Protein AF-A0A428TE50-F1 (afdb_monomer)

InterPro domains:
  IPR029062 Class I glutamine amidotransferase-like [G3DSA:3.40.50.880] (2-129)

Secondary structure (DSSP, 8-state):
----PPP---TTS-SS-EEEEEE--SSEE-HHHHTHHHHHHHTBHHHHTTS-TTTS-HHHHTT-B-EEEEEEESSGGGSPEEEGGG-EE--SEETTTPPPPSEEEE--B-TT----HHHHHHHHHHTTT----

Mean predicted aligned error: 6.07 Å

Organism: NCBI:txid131363

Sequence (133 aa):
MKIKMAAKFSLSNPNRPIRVGVVLMNGVTELLDIAPVGMLHGLSKEFVSTFPDELLAPSLKAQAVDFKFHWVSEAGEAAHSRLSGGMSILPMDSFQSCPPLDIVLVGAHNFGYTPNAAELALFANAGTSALPF

pLDDT: mean 88.66, std 16.36, range [35.78, 98.0]

Solvent-accessible surface area (backbone atoms only — not comparable to full-atom values): 7977 Å² total; per-residue (Å²): 134,84,80,80,75,76,80,86,85,37,93,93,66,55,96,58,66,48,29,37,31,40,52,44,58,96,45,40,29,39,51,74,60,50,42,62,57,57,58,53,45,65,44,13,39,77,55,47,67,72,54,53,58,90,81,47,46,66,79,58,48,71,69,38,40,55,66,42,82,41,38,30,22,82,61,6,71,78,44,69,38,42,29,50,94,83,42,69,46,71,21,79,19,18,67,63,70,49,73,70,63,79,41,82,46,70,41,58,58,46,88,93,61,74,84,50,74,72,61,50,50,53,59,70,42,65,80,66,84,63,67,84,105

Nearest PDB structures (foldseek):
  7wjm-assembly1_B  TM=3.464E-01  e=3.183E+00  Phytophthora sojae strain P6497
  7x06-assembly1_B  TM=3.519E-01  e=5.021E+00  Phytophthora sojae strain P6497
  7wjo-assembly1_A  TM=2.706E-01  e=3.870E+00  Phytophthora sojae strain P6497
  7stn-assembly1_A  TM=2.710E-01  e=6.104E+00  Candida albicans

Foldseek 3Di:
DDPPDPDDADPVDGPAAAEEEEEFEQFAFEPVLVCVVVVLVCQALVNLVPDDCVVPPPVSSVNRGRHDYFYEYQCAQNDWGHYPPGDTDRTNYYLQRDDDHPHYGYGDGDPPDDGDPSRVVVVVCNVPPDDDD

Structure (mmCIF, N/CA/C/O backbone):
data_AF-A0A428TE50-F1
#
_entry.id   AF-A0A428TE50-F1
#
loop_
_atom_site.group_PDB
_atom_site.id
_atom_site.type_symbol
_atom_site.label_atom_id
_atom_site.label_alt_id
_atom_site.label_comp_id
_atom_site.label_asym_id
_atom_site.label_entity_id
_atom_site.label_seq_id
_atom_site.pdbx_PDB_ins_code
_atom_site.Cartn_x
_atom_site.Cartn_y
_atom_site.Cartn_z
_atom_site.occupancy
_atom_site.B_iso_or_equiv
_atom_site.auth_seq_id
_atom_site.auth_comp_id
_atom_site.auth_asym_id
_atom_site.auth_atom_id
_atom_site.pdbx_PDB_model_num
ATOM 1 N N . MET A 1 1 ? 3.559 -36.846 7.765 1.00 38.00 1 MET A N 1
ATOM 2 C CA . MET A 1 1 ? 3.759 -35.384 7.859 1.00 38.00 1 MET A CA 1
ATOM 3 C C . MET A 1 1 ? 2.388 -34.723 7.742 1.00 38.00 1 MET A C 1
ATOM 5 O O . MET A 1 1 ? 1.767 -34.846 6.698 1.00 38.00 1 MET A O 1
ATOM 9 N N . LYS A 1 2 ? 1.832 -34.168 8.829 1.00 35.78 2 LYS A N 1
ATOM 10 C CA . LYS A 1 2 ? 0.506 -33.520 8.797 1.00 35.78 2 LYS A CA 1
ATOM 11 C C . LYS A 1 2 ? 0.686 -32.092 8.290 1.00 35.78 2 LYS A C 1
ATOM 13 O O . LYS A 1 2 ? 1.318 -31.287 8.967 1.00 35.78 2 LYS A O 1
ATOM 18 N N . ILE A 1 3 ? 0.154 -31.798 7.109 1.00 44.44 3 ILE A N 1
ATOM 19 C CA . ILE A 1 3 ? 0.074 -30.435 6.583 1.00 44.44 3 ILE A CA 1
ATOM 20 C C . ILE A 1 3 ? -0.870 -29.668 7.518 1.00 44.44 3 ILE A C 1
ATOM 22 O O . ILE A 1 3 ? -2.054 -29.994 7.609 1.00 44.44 3 ILE A O 1
ATOM 26 N N . LYS A 1 4 ? -0.348 -28.696 8.275 1.00 40.28 4 LYS A N 1
ATOM 27 C CA . LYS A 1 4 ? -1.191 -27.733 8.992 1.00 40.28 4 LYS A CA 1
ATOM 28 C C . LYS A 1 4 ? -1.857 -26.872 7.928 1.00 40.28 4 LYS A C 1
ATOM 30 O O . LYS A 1 4 ? -1.198 -26.053 7.298 1.00 40.28 4 LYS A O 1
ATOM 35 N N . MET A 1 5 ? -3.147 -27.087 7.712 1.00 44.88 5 MET A N 1
ATOM 36 C CA . MET A 1 5 ? -3.947 -26.196 6.887 1.00 44.88 5 MET A CA 1
ATOM 37 C C . MET A 1 5 ? -3.907 -24.803 7.535 1.00 44.88 5 MET A C 1
ATOM 39 O O . MET A 1 5 ? -4.181 -24.680 8.732 1.00 44.88 5 MET A O 1
ATOM 43 N N . ALA A 1 6 ? -3.496 -23.779 6.785 1.00 57.62 6 ALA A N 1
ATOM 44 C CA . ALA A 1 6 ? -3.483 -22.410 7.286 1.00 57.62 6 ALA A CA 1
ATOM 45 C C . ALA A 1 6 ? -4.898 -22.034 7.756 1.00 57.62 6 ALA A C 1
ATOM 47 O O . ALA A 1 6 ? -5.885 -22.343 7.084 1.00 57.62 6 ALA A O 1
ATOM 48 N N . ALA A 1 7 ? -5.010 -21.413 8.932 1.00 61.66 7 ALA A N 1
ATOM 49 C CA . ALA A 1 7 ? -6.296 -20.931 9.421 1.00 61.66 7 ALA A CA 1
ATOM 50 C C . ALA A 1 7 ? -6.889 -19.954 8.394 1.00 61.66 7 ALA A C 1
ATOM 52 O O . ALA A 1 7 ? -6.194 -19.058 7.916 1.00 61.66 7 ALA A O 1
ATOM 53 N N . LYS A 1 8 ? -8.164 -20.140 8.040 1.00 76.00 8 LYS A N 1
ATOM 54 C CA . LYS A 1 8 ? -8.860 -19.294 7.067 1.00 76.00 8 LYS A CA 1
ATOM 55 C C . LYS A 1 8 ? -8.925 -17.861 7.606 1.00 76.00 8 LYS A C 1
ATOM 57 O O . LYS A 1 8 ? -9.584 -17.618 8.614 1.00 76.00 8 LYS A O 1
ATOM 62 N N . PHE A 1 9 ? -8.232 -16.930 6.956 1.00 83.38 9 PHE A N 1
ATOM 63 C CA . PHE A 1 9 ? -8.315 -15.507 7.277 1.00 83.38 9 PHE A CA 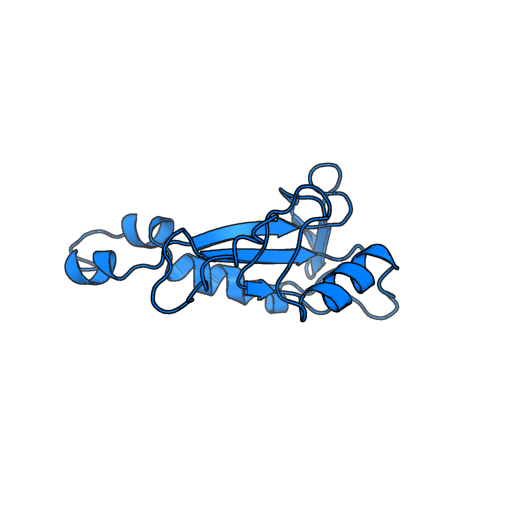1
ATOM 64 C C . PHE A 1 9 ? -9.654 -14.939 6.783 1.00 83.38 9 PHE A C 1
ATOM 66 O O . PHE A 1 9 ? -10.112 -15.294 5.696 1.00 83.38 9 PHE A O 1
ATOM 73 N N . SER A 1 10 ? -10.293 -14.086 7.587 1.00 88.94 10 SER A N 1
ATOM 74 C CA . SER A 1 10 ? -11.559 -13.430 7.246 1.00 88.94 10 SER A CA 1
ATOM 75 C C . SER A 1 10 ? -11.419 -11.922 7.385 1.00 88.94 10 SER A C 1
ATOM 77 O O . SER A 1 10 ? -11.133 -11.440 8.477 1.00 88.94 10 SER A O 1
ATOM 79 N N . LEU A 1 11 ? -11.687 -11.175 6.312 1.00 90.44 11 LEU A N 1
ATOM 80 C CA . LEU A 1 11 ? -11.672 -9.707 6.342 1.00 90.44 11 LEU A CA 1
ATOM 81 C C . LEU A 1 11 ? -12.737 -9.125 7.285 1.00 90.44 11 LEU A C 1
ATOM 83 O O . LEU A 1 11 ? -12.518 -8.076 7.876 1.00 90.44 11 LEU A O 1
ATOM 87 N N . SER A 1 12 ? -13.870 -9.811 7.458 1.00 90.88 12 SER A N 1
ATOM 88 C CA . SER A 1 12 ? -14.952 -9.370 8.349 1.00 90.88 12 SER A CA 1
ATOM 89 C C . SER A 1 12 ? -14.722 -9.702 9.826 1.00 90.88 12 SER A C 1
ATOM 91 O O . SER A 1 12 ? -15.417 -9.166 10.683 1.00 90.88 12 SER A O 1
ATOM 93 N N . ASN A 1 13 ? -13.781 -10.601 10.134 1.00 89.81 13 ASN A N 1
ATOM 94 C CA . ASN A 1 13 ? -13.411 -10.964 11.503 1.00 89.81 13 ASN A CA 1
ATOM 95 C C . ASN A 1 13 ? -11.929 -11.378 11.549 1.00 89.81 13 ASN A C 1
ATOM 97 O O . ASN A 1 13 ? -11.619 -12.575 11.625 1.00 89.81 13 ASN A O 1
ATOM 101 N N . PRO A 1 14 ? -11.006 -10.414 11.400 1.00 91.94 14 PRO A N 1
ATOM 102 C CA . PRO A 1 14 ? -9.594 -10.715 11.269 1.00 91.94 14 PRO A CA 1
ATOM 103 C C . PRO A 1 14 ? -8.986 -11.027 12.645 1.00 91.94 14 PRO A C 1
ATOM 105 O O . PRO A 1 14 ? -9.229 -10.339 13.632 1.00 91.94 14 PRO A O 1
ATOM 108 N N . ASN A 1 15 ? -8.156 -12.068 12.719 1.00 92.19 15 ASN A N 1
ATOM 109 C CA . ASN A 1 15 ? -7.451 -12.472 13.946 1.00 92.19 15 ASN A CA 1
ATOM 110 C C . ASN A 1 15 ? -6.072 -11.798 14.119 1.00 92.19 15 ASN A C 1
ATOM 112 O O . ASN A 1 15 ? -5.314 -12.146 15.022 1.00 92.19 15 ASN A O 1
ATOM 116 N N . ARG A 1 16 ? -5.738 -10.866 13.223 1.00 94.25 16 ARG A N 1
ATOM 117 C CA . ARG A 1 16 ? -4.534 -10.022 13.180 1.00 94.25 16 ARG A CA 1
ATOM 118 C C . ARG A 1 16 ? -4.863 -8.746 12.383 1.00 94.25 16 ARG A C 1
ATOM 120 O O . ARG A 1 16 ? -5.880 -8.758 11.693 1.00 94.25 16 ARG A O 1
ATOM 127 N N . PRO A 1 17 ? -4.020 -7.699 12.377 1.00 96.44 17 PRO A N 1
ATOM 128 C CA . PRO A 1 17 ? -4.232 -6.551 11.495 1.00 96.44 17 PRO A CA 1
ATOM 129 C C . PRO A 1 17 ? -4.360 -6.968 10.024 1.00 96.44 17 PRO A C 1
ATOM 131 O O . PRO A 1 17 ? -3.637 -7.867 9.578 1.00 96.44 17 PRO A O 1
ATOM 134 N N . ILE A 1 18 ? -5.262 -6.319 9.285 1.00 96.88 18 ILE A N 1
ATOM 135 C CA . ILE A 1 18 ? -5.436 -6.480 7.837 1.00 96.88 18 ILE A CA 1
ATOM 136 C C . ILE A 1 18 ? -4.258 -5.796 7.145 1.00 96.88 18 ILE A C 1
ATOM 138 O O . ILE A 1 18 ? -4.026 -4.601 7.323 1.00 96.88 18 ILE A O 1
ATOM 142 N N . ARG A 1 19 ? -3.507 -6.556 6.354 1.00 96.62 19 ARG A N 1
ATOM 143 C CA . ARG A 1 19 ? -2.339 -6.071 5.624 1.00 96.62 19 ARG A CA 1
ATOM 144 C C . ARG A 1 19 ? -2.770 -5.570 4.257 1.00 96.62 19 ARG A C 1
ATOM 146 O O . ARG A 1 19 ? -3.219 -6.351 3.418 1.00 96.62 19 ARG A O 1
ATOM 153 N N . VAL A 1 20 ? -2.624 -4.270 4.053 1.00 96.88 20 VAL A N 1
ATOM 154 C CA . VAL A 1 20 ? -2.932 -3.582 2.801 1.00 96.88 20 VAL A CA 1
ATOM 155 C C . VAL A 1 20 ? -1.614 -3.282 2.109 1.00 96.88 20 VAL A C 1
ATOM 157 O O . VAL A 1 20 ? -0.805 -2.530 2.645 1.00 96.88 20 VAL A O 1
ATOM 160 N N . GLY A 1 21 ? -1.385 -3.870 0.940 1.00 96.00 21 GLY A N 1
ATOM 161 C CA . GLY A 1 21 ? -0.201 -3.588 0.138 1.00 96.00 21 GLY A CA 1
ATOM 162 C C . GLY A 1 21 ? -0.528 -2.676 -1.030 1.00 96.00 21 GLY A C 1
ATOM 163 O O . GLY A 1 21 ? -1.438 -2.971 -1.800 1.00 96.00 21 GLY A O 1
ATOM 164 N N . VAL A 1 22 ? 0.230 -1.597 -1.177 1.00 96.94 22 VAL A N 1
ATOM 165 C CA . VAL A 1 22 ? 0.254 -0.773 -2.384 1.00 96.94 22 VAL A CA 1
ATOM 166 C C . VAL A 1 22 ? 1.474 -1.182 -3.195 1.00 96.94 22 VAL A C 1
ATOM 168 O O . VAL A 1 22 ? 2.607 -0.979 -2.755 1.00 96.94 22 VAL A O 1
ATOM 171 N N . VAL A 1 23 ? 1.242 -1.786 -4.358 1.00 95.62 23 VAL A N 1
ATOM 172 C CA . VAL A 1 23 ? 2.309 -2.274 -5.236 1.00 95.62 23 VAL A CA 1
ATOM 173 C C . VAL A 1 23 ? 2.642 -1.199 -6.256 1.00 95.62 23 VAL A C 1
ATOM 175 O O . VAL A 1 23 ? 1.799 -0.790 -7.054 1.00 95.62 23 VAL A O 1
ATOM 178 N N . LEU A 1 24 ? 3.891 -0.755 -6.222 1.00 96.06 24 LEU A N 1
ATOM 179 C CA . LEU A 1 24 ? 4.436 0.305 -7.046 1.00 96.06 24 LEU A CA 1
ATOM 180 C C . LEU A 1 24 ? 5.384 -0.308 -8.068 1.00 96.06 24 LEU A C 1
ATOM 182 O O . LEU A 1 24 ? 6.450 -0.823 -7.726 1.00 96.06 24 LEU A O 1
ATOM 186 N N . MET A 1 25 ? 4.979 -0.239 -9.330 1.00 93.75 25 MET A N 1
ATOM 187 C CA . MET A 1 25 ? 5.796 -0.706 -10.443 1.00 93.75 25 MET A CA 1
ATOM 188 C C . MET A 1 25 ? 6.950 0.265 -10.724 1.00 93.75 25 MET A C 1
ATOM 190 O O . MET A 1 25 ? 6.926 1.424 -10.303 1.00 93.75 25 MET A O 1
ATOM 194 N N . ASN A 1 26 ? 7.942 -0.173 -11.496 1.00 95.19 26 ASN A N 1
ATOM 195 C CA . ASN A 1 26 ? 9.087 0.649 -11.880 1.00 95.19 26 ASN A CA 1
ATOM 196 C C . ASN A 1 26 ? 8.704 1.794 -12.832 1.00 95.19 26 ASN A C 1
ATOM 198 O O . ASN A 1 26 ? 9.518 2.689 -13.063 1.00 95.19 26 ASN A O 1
ATOM 202 N N . GLY A 1 27 ? 7.487 1.801 -13.385 1.00 95.12 27 GLY A N 1
ATOM 203 C CA . GLY A 1 27 ? 6.913 2.932 -14.115 1.00 95.12 27 GLY A CA 1
ATOM 204 C C . GLY A 1 27 ? 6.613 4.150 -13.227 1.00 95.12 27 GLY A C 1
ATOM 205 O O . GLY A 1 27 ? 7.040 4.252 -12.078 1.00 95.12 27 GLY A O 1
ATOM 206 N N . VAL A 1 28 ? 5.882 5.115 -13.780 1.00 97.38 28 VAL A N 1
ATOM 207 C CA . VAL A 1 28 ? 5.255 6.201 -13.017 1.00 97.38 28 VAL A CA 1
ATOM 208 C C . VAL A 1 28 ? 3.824 5.778 -12.720 1.00 97.38 28 VAL A C 1
ATOM 210 O O . VAL A 1 28 ? 3.028 5.662 -13.651 1.00 97.38 28 VAL A O 1
ATOM 213 N N . THR A 1 29 ? 3.518 5.533 -11.447 1.00 97.00 29 THR A N 1
ATOM 214 C CA . THR A 1 29 ? 2.176 5.131 -10.999 1.00 97.00 29 THR A CA 1
ATOM 215 C C . THR A 1 29 ? 1.263 6.351 -10.918 1.00 97.00 29 THR A C 1
ATOM 217 O O . THR A 1 29 ? 1.678 7.415 -10.461 1.00 97.00 29 THR A O 1
ATOM 220 N N . GLU A 1 30 ? 0.022 6.224 -11.363 1.00 96.12 30 GLU A N 1
ATOM 221 C CA . GLU A 1 30 ? -0.980 7.275 -11.222 1.00 96.12 30 GLU A CA 1
ATOM 222 C C . GLU A 1 30 ? -1.380 7.411 -9.733 1.00 96.12 30 GLU A C 1
ATOM 224 O O . GLU A 1 30 ? -1.707 6.435 -9.059 1.00 96.12 30 GLU A O 1
ATOM 229 N N . LEU A 1 31 ? -1.241 8.622 -9.179 1.00 95.44 31 LEU A N 1
ATOM 230 C CA . LEU A 1 31 ? -1.422 8.901 -7.752 1.00 95.44 31 LEU A CA 1
ATOM 231 C C . LEU A 1 31 ? -2.871 8.696 -7.280 1.00 95.44 31 LEU A C 1
ATOM 233 O O . LEU A 1 31 ? -3.084 8.241 -6.156 1.00 95.44 31 LEU A O 1
ATOM 237 N N . LEU A 1 32 ? -3.864 9.057 -8.094 1.00 95.56 32 LEU A N 1
ATOM 238 C CA . LEU A 1 32 ? -5.277 8.919 -7.744 1.00 95.56 32 LEU A CA 1
ATOM 239 C C . LEU A 1 32 ? -5.697 7.446 -7.619 1.00 95.56 32 LEU A C 1
ATOM 241 O O . LEU A 1 32 ? -6.489 7.109 -6.741 1.00 95.56 32 LEU A O 1
ATOM 245 N N . ASP A 1 33 ? -5.112 6.556 -8.409 1.00 95.12 33 ASP A N 1
ATOM 246 C CA . ASP A 1 33 ? -5.392 5.126 -8.408 1.00 95.12 33 ASP A CA 1
ATOM 247 C C . ASP A 1 33 ? -4.922 4.450 -7.114 1.00 95.12 33 ASP A C 1
ATOM 249 O O . ASP A 1 33 ? -5.487 3.439 -6.691 1.00 95.12 33 ASP A O 1
ATOM 253 N N . ILE A 1 34 ? -3.921 5.025 -6.437 1.00 94.94 34 ILE A N 1
ATOM 254 C CA . ILE A 1 34 ? -3.474 4.577 -5.110 1.00 94.94 34 ILE A CA 1
ATOM 255 C C . ILE A 1 34 ? -4.113 5.369 -3.960 1.00 94.94 34 ILE A C 1
ATOM 257 O O . ILE A 1 34 ? -3.952 4.986 -2.800 1.00 94.94 34 ILE A O 1
ATOM 261 N N . ALA A 1 35 ? -4.909 6.407 -4.243 1.00 93.56 35 ALA A N 1
ATOM 262 C CA . ALA A 1 35 ? -5.635 7.182 -3.233 1.00 93.56 35 ALA A CA 1
ATOM 263 C C . ALA A 1 35 ? -6.565 6.363 -2.310 1.00 93.56 35 ALA A C 1
ATOM 265 O O . ALA A 1 35 ? -6.740 6.783 -1.159 1.00 93.56 35 ALA A O 1
ATOM 266 N N . PRO A 1 36 ? -7.122 5.190 -2.702 1.00 95.94 36 PRO A N 1
ATOM 267 C CA . PRO A 1 36 ? -7.865 4.338 -1.774 1.00 95.94 36 PRO A CA 1
ATOM 268 C C . PRO A 1 36 ? -7.094 3.972 -0.498 1.00 95.94 36 PRO A C 1
ATOM 270 O O . PRO A 1 36 ? -7.720 3.740 0.535 1.00 95.94 36 PRO A O 1
ATOM 273 N N . VAL A 1 37 ? -5.753 3.988 -0.509 1.00 96.19 37 VAL A N 1
ATOM 274 C CA . VAL A 1 37 ? -4.957 3.795 0.715 1.00 96.19 37 VAL A CA 1
ATOM 275 C C . VAL A 1 37 ? -5.260 4.863 1.773 1.00 96.19 37 VAL A C 1
ATOM 277 O O . VAL A 1 37 ? -5.373 4.545 2.954 1.00 96.19 37 VAL A O 1
ATOM 280 N N . GLY A 1 38 ? -5.477 6.115 1.355 1.00 95.94 38 GLY A N 1
ATOM 281 C CA . GLY A 1 38 ? -5.843 7.219 2.241 1.00 95.94 38 GLY A CA 1
ATOM 282 C C . GLY A 1 38 ? -7.250 7.057 2.813 1.00 95.94 38 GLY A C 1
ATOM 283 O O . GLY A 1 38 ? -7.468 7.312 3.995 1.00 95.94 38 GLY A O 1
ATOM 284 N N . MET A 1 39 ? -8.190 6.549 2.009 1.00 96.00 39 MET A N 1
ATOM 285 C CA . MET A 1 39 ? -9.533 6.201 2.484 1.00 96.00 39 MET A CA 1
ATOM 286 C C . MET A 1 39 ? -9.482 5.091 3.544 1.00 96.00 39 MET A C 1
ATOM 288 O O . MET A 1 39 ? -10.110 5.224 4.592 1.00 96.00 39 MET A O 1
ATOM 292 N N . LEU A 1 40 ? -8.716 4.020 3.308 1.00 97.50 40 LEU A N 1
ATOM 293 C CA . LEU A 1 40 ? -8.540 2.933 4.278 1.00 97.50 40 LEU A CA 1
ATOM 294 C C . LEU A 1 40 ? -7.863 3.427 5.561 1.00 97.50 40 LEU A C 1
ATOM 296 O O . LEU A 1 40 ? -8.309 3.097 6.659 1.00 97.50 40 LEU A O 1
ATOM 300 N N . HIS A 1 41 ? -6.831 4.263 5.436 1.00 97.69 41 HIS A N 1
ATOM 301 C CA . HIS A 1 41 ? -6.188 4.904 6.580 1.00 97.69 41 HIS A CA 1
ATOM 302 C C . HIS A 1 41 ? -7.182 5.751 7.387 1.00 97.69 41 HIS A C 1
ATOM 304 O O . HIS A 1 41 ? -7.166 5.691 8.614 1.00 97.69 41 HIS A O 1
ATOM 310 N N . GLY A 1 42 ? -8.109 6.450 6.725 1.00 96.75 42 GLY A N 1
ATOM 311 C CA . GLY A 1 42 ? -9.191 7.198 7.372 1.00 96.75 42 GLY A CA 1
ATOM 312 C C . GLY A 1 42 ? -10.118 6.357 8.264 1.00 96.75 42 GLY A C 1
ATOM 313 O O . GLY A 1 42 ? -10.750 6.895 9.168 1.00 96.75 42 GLY A O 1
ATOM 314 N N . LEU A 1 43 ? -10.180 5.039 8.046 1.00 96.38 43 LEU A N 1
ATOM 315 C CA . LEU A 1 43 ? -10.954 4.083 8.850 1.00 96.38 43 LEU A CA 1
ATOM 316 C C . LEU A 1 43 ? -10.098 3.343 9.892 1.00 96.38 43 LEU A C 1
ATOM 318 O O . LEU A 1 43 ? -10.617 2.513 10.645 1.00 96.38 43 LEU A O 1
ATOM 322 N N . SER A 1 44 ? -8.787 3.589 9.908 1.00 97.81 44 SER A N 1
ATOM 323 C CA . SER A 1 44 ? -7.842 2.852 10.742 1.00 97.81 44 SER A CA 1
ATOM 324 C C . SER A 1 44 ? -7.945 3.234 12.215 1.00 97.81 44 SER A C 1
ATOM 326 O O . SER A 1 44 ? -8.238 4.381 12.554 1.00 97.81 44 SER A O 1
ATOM 328 N N . LYS A 1 45 ? -7.621 2.290 13.105 1.00 97.56 45 LYS A N 1
ATOM 329 C CA . LYS A 1 4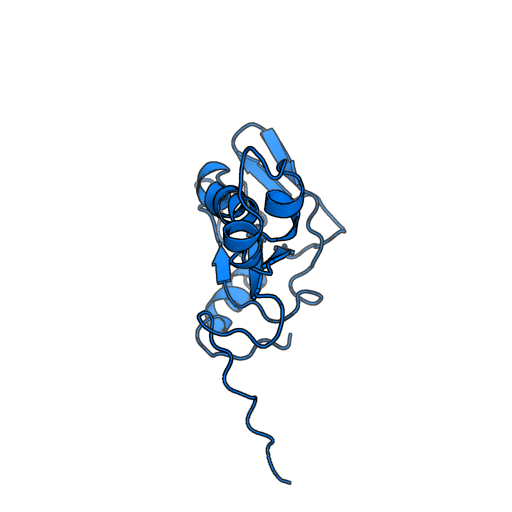5 ? -7.461 2.570 14.541 1.00 97.56 45 LYS A CA 1
ATOM 330 C C . LYS A 1 45 ? -6.463 3.699 14.798 1.00 97.56 45 LYS A C 1
ATOM 332 O O . LYS A 1 45 ? -6.735 4.548 15.639 1.00 97.56 45 LYS A O 1
ATOM 337 N N . GLU A 1 46 ? -5.341 3.712 14.077 1.00 96.31 46 GLU A N 1
ATOM 338 C CA . GLU A 1 46 ? -4.292 4.728 14.211 1.00 96.31 46 GLU A CA 1
ATOM 339 C C . GLU A 1 46 ? -4.859 6.131 13.982 1.00 96.31 46 GLU A C 1
ATOM 341 O O . GLU A 1 46 ? -4.828 6.962 14.888 1.00 96.31 46 GLU A O 1
ATOM 346 N N . PHE A 1 47 ? -5.479 6.364 12.825 1.00 97.25 47 PHE A N 1
ATOM 347 C CA . PHE A 1 47 ? -6.040 7.667 12.486 1.00 97.25 47 PHE A CA 1
ATOM 348 C C . PHE A 1 47 ? -7.215 8.052 13.387 1.00 97.25 47 PHE A C 1
ATOM 350 O O . PHE A 1 47 ? -7.246 9.145 13.951 1.00 97.25 47 PHE A O 1
ATOM 357 N N . VAL A 1 48 ? -8.167 7.136 13.572 1.00 97.69 48 VAL A N 1
ATOM 358 C CA . VAL A 1 48 ? -9.397 7.381 14.334 1.00 97.69 48 VAL A CA 1
ATOM 359 C C . VAL A 1 48 ? -9.116 7.668 15.816 1.00 97.69 48 VAL A C 1
ATOM 361 O O . VAL A 1 48 ? -9.851 8.430 16.450 1.00 97.69 48 VAL A O 1
ATOM 364 N N . SER A 1 49 ? -8.034 7.115 16.375 1.00 96.75 49 SER A N 1
ATOM 365 C CA . SER A 1 49 ? -7.626 7.387 17.759 1.00 96.75 49 SER A CA 1
ATOM 366 C C . SER A 1 49 ? -7.222 8.844 18.012 1.00 96.75 49 SER A C 1
ATOM 368 O O . SER A 1 49 ? -7.259 9.287 19.158 1.00 96.75 49 SER A O 1
ATOM 370 N N . THR A 1 50 ? -6.890 9.599 16.958 1.00 97.06 50 THR A N 1
ATOM 371 C CA . THR A 1 50 ? -6.485 11.011 17.059 1.00 97.06 50 THR A CA 1
ATOM 372 C C . THR A 1 50 ? -7.659 11.972 17.247 1.00 97.06 50 THR A C 1
ATOM 374 O O . THR A 1 50 ? -7.458 13.120 17.642 1.00 97.06 50 THR A O 1
ATOM 377 N N . PHE A 1 51 ? -8.891 11.534 16.968 1.00 97.44 51 PHE A N 1
ATOM 378 C CA . PHE A 1 51 ? -10.066 12.390 17.098 1.00 97.44 51 PHE A CA 1
ATOM 379 C C . PHE A 1 51 ? -10.440 12.595 18.568 1.00 97.44 51 PHE A C 1
ATOM 381 O O . PHE A 1 51 ? -10.332 11.655 19.353 1.00 97.44 51 PHE A O 1
ATOM 388 N N . PRO A 1 52 ? -10.926 13.777 18.973 1.00 97.75 52 PRO A N 1
ATOM 389 C CA . PRO A 1 52 ? -11.490 13.966 20.306 1.00 97.75 52 PRO A CA 1
ATOM 390 C C . PRO A 1 52 ? -12.801 13.172 20.467 1.00 97.75 52 PRO A C 1
ATOM 392 O O . PRO A 1 52 ? -13.482 12.879 19.479 1.00 97.75 52 PRO A O 1
ATOM 395 N N . ASP A 1 53 ? -13.151 12.790 21.698 1.00 97.44 53 ASP A N 1
ATOM 396 C CA . ASP A 1 53 ? -14.358 11.988 21.979 1.00 97.44 53 ASP A CA 1
ATOM 397 C C . ASP A 1 53 ? -15.655 12.741 21.636 1.00 97.44 53 ASP A C 1
ATOM 399 O O . ASP A 1 53 ? -16.657 12.120 21.282 1.00 97.44 53 ASP A O 1
ATOM 403 N N . GLU A 1 54 ? -15.622 14.076 21.665 1.00 97.25 54 GLU A N 1
ATOM 404 C CA . GLU A 1 54 ? -16.719 14.955 21.254 1.00 97.25 54 GLU A CA 1
ATOM 405 C C . GLU A 1 54 ? -16.968 14.918 19.739 1.00 97.25 54 GLU A C 1
ATOM 407 O O . GLU A 1 54 ? -18.095 15.139 19.297 1.00 97.25 54 GLU A O 1
ATOM 412 N N . LEU A 1 55 ? -15.928 14.644 18.941 1.00 96.75 55 LEU A N 1
ATOM 413 C CA . LEU A 1 55 ? -16.042 14.502 17.487 1.00 96.75 55 LEU A CA 1
ATOM 414 C C . LEU A 1 55 ? -16.439 13.077 17.099 1.00 96.75 55 LEU A C 1
ATOM 416 O O . LEU A 1 55 ? -17.216 12.884 16.164 1.00 96.75 55 LEU A O 1
ATOM 420 N N . LEU A 1 56 ? -15.903 12.076 17.803 1.00 96.94 56 LEU A N 1
ATOM 421 C CA . LEU A 1 56 ? -16.201 10.677 17.538 1.00 96.94 56 LEU A CA 1
ATOM 422 C C . LEU A 1 56 ? -16.260 9.870 18.835 1.00 96.94 56 LEU A C 1
ATOM 424 O O . LEU A 1 56 ? -15.243 9.631 19.485 1.00 96.94 56 LEU A O 1
ATOM 428 N N . ALA A 1 57 ? -17.458 9.395 19.170 1.00 97.50 57 ALA A N 1
ATOM 429 C CA . ALA A 1 57 ? -17.703 8.676 20.413 1.00 97.50 57 ALA A CA 1
ATOM 430 C C . ALA A 1 57 ? -16.807 7.423 20.556 1.00 97.50 57 ALA A C 1
ATOM 432 O O . ALA A 1 57 ? -16.584 6.711 19.567 1.00 97.50 57 ALA A O 1
ATOM 433 N N . PRO A 1 58 ? -16.379 7.062 21.783 1.00 97.38 58 PRO A N 1
ATOM 434 C CA . PRO A 1 58 ? -15.542 5.883 22.027 1.00 97.38 58 PRO A CA 1
ATOM 435 C C . PRO A 1 58 ? -16.098 4.573 21.449 1.00 97.38 58 PRO A C 1
ATOM 437 O O . PRO A 1 58 ? -15.343 3.738 20.953 1.00 97.38 58 PRO A O 1
ATOM 440 N N . SER A 1 59 ? -17.423 4.398 21.450 1.00 96.94 59 SER A N 1
ATOM 441 C CA . SER A 1 59 ? -18.089 3.216 20.884 1.00 96.94 59 SER A CA 1
ATOM 442 C C . SER A 1 59 ? -17.972 3.112 19.359 1.00 96.94 59 SER A C 1
ATOM 444 O O . SER A 1 59 ? -18.013 2.007 18.818 1.00 96.94 59 SER A O 1
ATOM 446 N N . LEU A 1 60 ? -17.816 4.238 18.657 1.00 96.19 60 LEU A N 1
ATOM 447 C CA . LEU A 1 60 ? -17.551 4.268 17.219 1.00 96.19 60 LEU A CA 1
ATOM 448 C C . LEU A 1 60 ? -16.059 4.076 16.940 1.00 96.19 60 LEU A C 1
ATOM 450 O O . LEU A 1 60 ? -15.705 3.302 16.057 1.00 96.19 60 LEU A O 1
ATOM 454 N N . LYS A 1 61 ? -15.177 4.685 17.744 1.00 97.44 61 LYS A N 1
ATOM 455 C CA . LYS A 1 61 ? -13.726 4.442 17.662 1.00 97.44 61 LYS A CA 1
ATOM 456 C C . LYS A 1 61 ? -13.374 2.966 17.849 1.00 97.44 61 LYS A C 1
ATOM 458 O O . LYS A 1 61 ? -12.499 2.452 17.160 1.00 97.44 61 LYS A O 1
ATOM 463 N N . ALA A 1 62 ? -14.091 2.262 18.727 1.00 96.12 62 ALA A N 1
ATOM 464 C CA . ALA A 1 62 ? -13.926 0.824 18.945 1.00 96.12 62 ALA A CA 1
ATOM 465 C C . ALA A 1 62 ? -14.228 -0.037 17.700 1.00 96.12 62 ALA A C 1
ATOM 467 O O . ALA A 1 62 ? -13.802 -1.188 17.643 1.00 96.12 62 ALA A O 1
ATOM 468 N N . GLN A 1 63 ? -14.940 0.510 16.708 1.00 95.19 63 GLN A N 1
ATOM 469 C CA . GLN A 1 63 ? -15.240 -0.152 15.434 1.00 95.19 63 GLN A CA 1
ATOM 470 C C . GLN A 1 63 ? -14.196 0.147 14.346 1.00 95.19 63 GLN A C 1
ATOM 472 O O . GLN A 1 63 ? -14.312 -0.373 13.237 1.00 95.19 63 GLN A O 1
ATOM 477 N N . ALA A 1 64 ? -13.182 0.970 14.639 1.00 96.75 64 ALA A N 1
ATOM 478 C CA . ALA A 1 64 ? -12.109 1.270 13.700 1.00 96.75 64 ALA A CA 1
ATOM 479 C C . ALA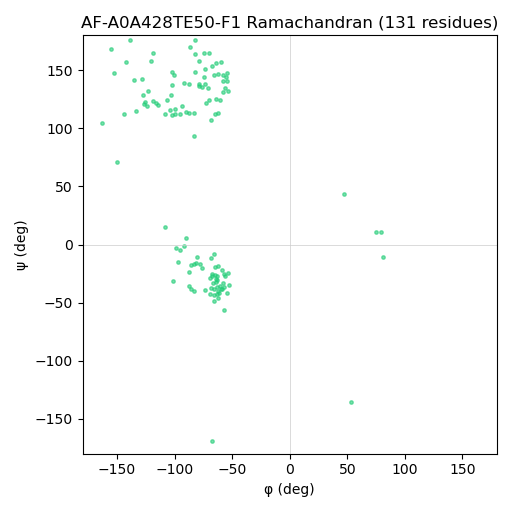 A 1 64 ? -11.310 0.011 13.339 1.00 96.75 64 ALA A C 1
ATOM 481 O O . ALA A 1 64 ? -11.104 -0.900 14.151 1.00 96.75 64 ALA A O 1
ATOM 482 N N . VAL A 1 65 ? -10.837 -0.026 12.098 1.00 97.38 65 VAL A N 1
ATOM 483 C CA . VAL A 1 65 ? -10.219 -1.219 11.527 1.00 97.38 65 VAL A CA 1
ATOM 484 C C . VAL A 1 65 ? -8.728 -1.241 11.839 1.00 97.38 65 VAL A C 1
ATOM 486 O O . VAL A 1 65 ? -8.030 -0.231 11.772 1.00 97.38 65 VAL A O 1
ATOM 489 N N . ASP A 1 66 ? -8.223 -2.413 12.200 1.00 97.44 66 ASP A N 1
ATOM 490 C CA . ASP A 1 66 ? -6.799 -2.613 12.444 1.00 97.44 66 ASP A CA 1
ATOM 491 C C . ASP A 1 66 ? -6.081 -2.871 11.115 1.00 97.44 66 ASP A C 1
ATOM 493 O O . ASP A 1 66 ? -6.075 -4.000 10.620 1.00 97.44 66 ASP A O 1
ATOM 497 N N . PHE A 1 67 ? -5.546 -1.817 10.497 1.00 98.00 67 PHE A N 1
ATOM 498 C CA . PHE A 1 67 ? -4.797 -1.908 9.244 1.00 98.00 67 PHE A CA 1
ATOM 499 C C . PHE A 1 67 ? -3.291 -1.857 9.487 1.00 98.00 67 PHE A C 1
ATOM 501 O O . PHE A 1 67 ? -2.808 -1.123 10.343 1.00 98.00 67 PHE A O 1
ATOM 508 N N . LYS A 1 68 ? -2.543 -2.586 8.658 1.00 97.25 68 LYS A N 1
ATOM 509 C CA . LYS A 1 68 ? -1.105 -2.404 8.476 1.00 97.25 68 LYS A CA 1
ATOM 510 C C . LYS A 1 68 ? -0.819 -2.168 6.998 1.00 97.25 68 LYS A C 1
ATOM 512 O O . LYS A 1 68 ? -1.115 -3.029 6.171 1.00 97.25 68 LYS A O 1
ATOM 517 N N . PHE A 1 69 ? -0.258 -1.010 6.675 1.00 97.38 69 PHE A N 1
ATOM 518 C CA . PHE A 1 69 ? 0.037 -0.619 5.299 1.00 97.38 69 PHE A CA 1
ATOM 519 C C . PHE A 1 69 ? 1.455 -1.035 4.906 1.00 97.38 69 PHE A C 1
ATOM 521 O O . PHE A 1 69 ? 2.386 -0.900 5.696 1.00 97.38 69 PHE A O 1
ATOM 528 N N . HIS A 1 70 ? 1.599 -1.532 3.683 1.00 97.06 70 HIS A N 1
ATOM 529 C CA . HIS A 1 70 ? 2.852 -1.950 3.070 1.00 97.06 70 HIS A CA 1
ATOM 530 C C . HIS A 1 70 ? 2.991 -1.233 1.727 1.00 97.06 70 HIS A C 1
ATOM 532 O O . HIS A 1 70 ? 2.134 -1.369 0.859 1.00 97.06 70 HIS A O 1
ATOM 538 N N . TRP A 1 71 ? 4.055 -0.454 1.559 1.00 97.25 71 TRP A N 1
ATOM 539 C CA . TRP A 1 71 ? 4.405 0.163 0.281 1.00 97.25 71 TRP A CA 1
ATOM 540 C C . TRP A 1 71 ? 5.489 -0.696 -0.344 1.00 97.25 71 TRP A C 1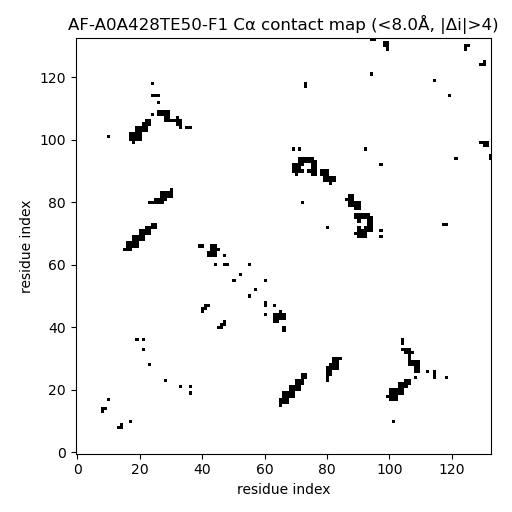
ATOM 542 O O . TRP A 1 71 ? 6.557 -0.842 0.251 1.00 97.25 71 TRP A O 1
ATOM 552 N N . VAL A 1 72 ? 5.191 -1.292 -1.496 1.00 96.88 72 VAL A N 1
ATOM 553 C CA . VAL A 1 72 ? 5.969 -2.404 -2.043 1.00 96.88 72 VAL A CA 1
ATOM 554 C C . VAL A 1 72 ? 6.463 -2.063 -3.439 1.00 96.88 72 VAL A C 1
ATOM 556 O O . VAL A 1 72 ? 5.672 -1.651 -4.283 1.00 96.88 72 VAL A O 1
ATOM 559 N N . SER A 1 73 ? 7.744 -2.281 -3.711 1.00 96.81 73 SER A N 1
ATOM 560 C CA . SER A 1 73 ? 8.302 -2.237 -5.069 1.00 96.81 73 SER A CA 1
ATOM 561 C C . SER A 1 73 ? 9.295 -3.378 -5.276 1.00 96.81 73 SER A C 1
ATOM 563 O O . SER A 1 73 ? 9.597 -4.121 -4.346 1.00 96.81 73 SER A O 1
ATOM 565 N N . GLU A 1 74 ? 9.842 -3.530 -6.480 1.00 95.44 74 GLU A N 1
ATOM 566 C CA . GLU A 1 74 ? 10.924 -4.495 -6.706 1.00 95.44 74 GLU A CA 1
ATOM 567 C C . GLU A 1 74 ? 12.176 -4.145 -5.887 1.00 95.44 74 GLU A C 1
ATOM 569 O O . GLU A 1 74 ? 12.816 -5.024 -5.313 1.00 95.44 74 GLU A O 1
ATOM 574 N N . ALA A 1 75 ? 12.500 -2.852 -5.807 1.00 95.94 75 ALA A N 1
ATOM 575 C CA . ALA A 1 75 ? 13.697 -2.345 -5.143 1.00 95.94 75 ALA A CA 1
ATOM 576 C C . ALA A 1 75 ? 13.538 -2.181 -3.621 1.00 95.94 75 ALA A C 1
ATOM 578 O O . ALA A 1 75 ? 14.539 -2.049 -2.917 1.00 95.94 75 ALA A O 1
ATOM 579 N N . GLY A 1 76 ? 12.304 -2.166 -3.107 1.00 95.81 76 GLY A N 1
ATOM 580 C CA . GLY A 1 76 ? 12.021 -1.862 -1.705 1.00 95.81 76 GLY A CA 1
ATOM 581 C C . GLY A 1 76 ? 12.647 -0.539 -1.261 1.00 95.81 76 GLY A C 1
ATOM 582 O O . GLY A 1 76 ? 12.631 0.444 -2.001 1.00 95.81 76 GLY A O 1
ATOM 583 N N . GLU A 1 77 ? 13.263 -0.537 -0.080 1.00 96.56 77 GLU A N 1
ATOM 584 C CA . GLU A 1 77 ? 13.917 0.640 0.512 1.00 96.56 77 GLU A CA 1
ATOM 585 C C . GLU A 1 77 ? 15.151 1.135 -0.271 1.00 96.56 77 GLU A C 1
ATOM 587 O O . GLU A 1 77 ? 15.700 2.191 0.039 1.00 96.56 77 GLU A O 1
ATOM 592 N N . ALA A 1 78 ? 15.620 0.404 -1.290 1.00 97.00 78 ALA A N 1
ATOM 593 C CA . ALA A 1 78 ? 16.803 0.797 -2.055 1.00 97.00 78 ALA A CA 1
ATOM 594 C C . ALA A 1 78 ? 16.540 1.943 -3.047 1.00 97.00 78 ALA A C 1
ATOM 596 O O . ALA A 1 78 ? 17.488 2.597 -3.487 1.00 97.00 78 ALA A O 1
ATOM 597 N N . ALA A 1 79 ? 15.282 2.187 -3.436 1.00 96.69 79 ALA A N 1
ATOM 598 C CA . ALA A 1 79 ? 14.948 3.229 -4.402 1.00 96.69 79 ALA A CA 1
ATOM 599 C C . ALA A 1 79 ? 13.532 3.781 -4.218 1.00 96.69 79 ALA A C 1
ATOM 601 O O . ALA A 1 79 ? 12.593 3.061 -3.895 1.00 96.69 79 ALA A O 1
ATOM 602 N N . HIS A 1 80 ? 13.366 5.070 -4.519 1.00 97.81 80 HIS A N 1
ATOM 603 C CA . HIS A 1 80 ? 12.046 5.684 -4.586 1.00 97.81 80 HIS A CA 1
ATOM 604 C C . HIS A 1 80 ? 11.260 5.191 -5.806 1.00 97.81 80 HIS A C 1
ATOM 606 O O . HIS A 1 80 ? 11.749 5.224 -6.938 1.00 97.81 80 HIS A O 1
ATOM 612 N N . SER A 1 81 ? 9.995 4.858 -5.581 1.00 97.38 81 SER A N 1
ATOM 613 C CA . SER A 1 81 ? 9.002 4.680 -6.636 1.00 97.38 81 SER A CA 1
ATOM 614 C C . SER A 1 81 ? 8.429 6.031 -7.065 1.00 97.38 81 SER A C 1
ATOM 616 O O . SER A 1 81 ? 8.320 6.968 -6.269 1.00 97.38 81 SER A O 1
ATOM 618 N N . ARG A 1 82 ? 8.063 6.141 -8.346 1.00 97.38 82 ARG A N 1
ATOM 619 C CA . ARG A 1 82 ? 7.633 7.397 -8.977 1.00 97.38 82 ARG A CA 1
ATOM 620 C C . ARG A 1 82 ? 6.119 7.443 -9.118 1.00 97.38 82 ARG A C 1
ATOM 622 O O . ARG A 1 82 ? 5.513 6.466 -9.553 1.00 97.38 82 ARG A O 1
ATOM 629 N N . LEU A 1 83 ? 5.535 8.596 -8.812 1.00 97.25 83 LEU A N 1
ATOM 630 C CA . LEU A 1 83 ? 4.101 8.849 -8.899 1.00 97.25 83 LEU A CA 1
ATOM 631 C C . LEU A 1 83 ? 3.813 10.007 -9.870 1.00 97.25 83 LEU A C 1
ATOM 633 O O . LEU A 1 83 ? 4.683 10.841 -10.146 1.00 97.25 83 LEU A O 1
ATOM 637 N N . SER A 1 84 ? 2.590 10.071 -10.399 1.00 96.06 84 SER A N 1
ATOM 638 C CA . SER A 1 84 ? 2.129 11.217 -11.187 1.00 96.06 84 SER A CA 1
ATOM 639 C C . SER A 1 84 ? 2.172 12.510 -10.354 1.00 96.06 84 SER A C 1
ATOM 641 O O . SER A 1 84 ? 2.219 12.494 -9.124 1.00 96.06 84 SER A O 1
ATOM 643 N N . GLY A 1 85 ? 2.250 13.662 -11.028 1.00 94.56 85 GLY A N 1
ATOM 644 C CA . GLY A 1 85 ? 2.394 14.960 -10.352 1.00 94.56 85 GLY A CA 1
ATOM 645 C C . GLY A 1 85 ? 3.795 15.245 -9.792 1.00 94.56 85 GLY A C 1
ATOM 646 O O . GLY A 1 85 ? 3.967 16.208 -9.054 1.00 94.56 85 GLY A O 1
ATOM 647 N N . GLY A 1 86 ? 4.803 14.435 -10.143 1.00 95.12 86 GLY A N 1
ATOM 648 C CA . GLY A 1 86 ? 6.193 14.637 -9.714 1.00 95.12 86 GLY A CA 1
ATOM 649 C C . GLY A 1 86 ? 6.482 14.166 -8.287 1.00 95.12 86 GLY A C 1
ATOM 650 O O . GLY A 1 86 ? 7.552 14.455 -7.755 1.00 95.12 86 GLY A O 1
ATOM 651 N N . MET A 1 87 ? 5.546 13.442 -7.670 1.00 96.69 87 MET A N 1
ATOM 652 C CA . MET A 1 87 ? 5.729 12.853 -6.349 1.00 96.69 87 MET A CA 1
ATOM 653 C C . MET A 1 87 ? 6.566 11.574 -6.419 1.00 96.69 87 MET A C 1
ATOM 655 O O . MET A 1 87 ? 6.646 10.888 -7.442 1.00 96.69 87 MET A O 1
ATOM 659 N N . SER A 1 88 ? 7.171 11.224 -5.292 1.00 96.81 88 SER A N 1
ATOM 660 C CA . SER A 1 88 ? 7.829 9.941 -5.105 1.00 96.81 88 SER A CA 1
ATOM 661 C C . SER A 1 88 ? 7.600 9.438 -3.688 1.00 96.81 88 SER A C 1
ATOM 663 O O . SER A 1 88 ? 7.324 10.213 -2.772 1.00 96.81 88 SER A O 1
ATOM 665 N N . ILE A 1 89 ? 7.710 8.128 -3.512 1.00 95.75 89 ILE A N 1
ATOM 666 C CA . ILE A 1 89 ? 7.590 7.473 -2.213 1.00 95.75 89 ILE A CA 1
ATOM 667 C C . ILE A 1 89 ? 8.708 6.452 -2.070 1.00 95.75 89 ILE A C 1
ATOM 669 O O . ILE A 1 89 ? 9.074 5.806 -3.052 1.00 95.75 89 ILE A O 1
ATOM 673 N N . LEU A 1 90 ? 9.264 6.339 -0.867 1.00 97.81 90 LEU A N 1
ATOM 674 C CA . LEU A 1 90 ? 10.209 5.285 -0.531 1.00 97.81 90 LEU A CA 1
ATOM 675 C C . LEU A 1 90 ? 9.413 4.065 -0.043 1.00 97.81 90 LEU A C 1
ATOM 677 O O . LEU A 1 90 ? 8.743 4.169 0.988 1.00 97.81 90 LEU A O 1
ATOM 681 N N . PRO A 1 91 ? 9.421 2.944 -0.778 1.00 96.88 91 PRO A N 1
ATOM 682 C CA . PRO A 1 91 ? 8.756 1.718 -0.354 1.00 96.88 91 PRO A CA 1
ATOM 683 C C . PRO A 1 91 ? 9.424 1.153 0.902 1.00 96.88 91 PRO A C 1
ATOM 685 O O . PRO A 1 91 ? 10.636 1.261 1.061 1.00 96.88 91 PRO A O 1
ATOM 688 N N . MET A 1 92 ? 8.630 0.541 1.780 1.00 94.94 92 MET A N 1
ATOM 689 C CA . MET A 1 92 ? 9.125 -0.115 3.001 1.00 94.94 92 MET A CA 1
ATOM 690 C C . MET A 1 92 ? 9.512 -1.571 2.739 1.00 94.94 92 MET A C 1
ATOM 692 O O . MET A 1 92 ? 10.298 -2.153 3.475 1.00 94.94 92 MET A O 1
ATOM 696 N N . ASP A 1 93 ? 8.935 -2.177 1.701 1.00 96.00 93 ASP A N 1
ATOM 697 C CA . ASP A 1 93 ? 9.112 -3.588 1.402 1.00 96.00 93 ASP A CA 1
ATOM 698 C C . ASP A 1 93 ? 9.543 -3.791 -0.049 1.00 96.00 93 ASP A C 1
ATOM 700 O O . ASP A 1 93 ? 9.048 -3.126 -0.964 1.00 96.00 93 ASP A O 1
ATOM 704 N N . SER A 1 94 ? 10.433 -4.756 -0.268 1.00 95.69 94 SER A N 1
ATOM 705 C CA . SER A 1 94 ? 10.653 -5.325 -1.593 1.00 95.69 94 SER A CA 1
ATOM 706 C C . SER A 1 94 ? 9.665 -6.466 -1.856 1.00 95.69 94 SER A C 1
ATOM 708 O O . SER A 1 94 ? 9.019 -6.964 -0.930 1.00 95.69 94 SER A O 1
ATOM 710 N N . PHE A 1 95 ? 9.582 -6.968 -3.090 1.00 92.25 95 PHE A N 1
ATOM 711 C CA . PHE A 1 95 ? 8.796 -8.179 -3.379 1.00 92.25 95 PHE A CA 1
ATOM 712 C C . PHE A 1 95 ? 9.223 -9.401 -2.545 1.00 92.25 95 PHE A C 1
ATOM 714 O O . PHE A 1 95 ? 8.405 -10.285 -2.310 1.00 92.25 95 PHE A O 1
ATOM 721 N N . GLN A 1 96 ? 10.475 -9.442 -2.080 1.00 90.50 96 GLN A N 1
ATOM 722 C CA . GLN A 1 96 ? 11.026 -10.520 -1.255 1.00 90.50 96 GLN A CA 1
ATOM 723 C C . GLN A 1 96 ? 10.788 -10.304 0.245 1.00 90.50 96 GLN A C 1
ATOM 725 O O . GLN A 1 96 ? 10.580 -11.268 0.974 1.00 90.50 96 GLN A O 1
ATOM 730 N N . SER A 1 97 ? 10.834 -9.061 0.739 1.00 91.06 97 SER A N 1
ATOM 731 C CA . SER A 1 97 ? 10.614 -8.784 2.168 1.00 91.06 97 SER A CA 1
ATOM 732 C C . SER A 1 97 ? 9.135 -8.626 2.528 1.00 91.06 97 SER A C 1
ATOM 734 O O . SER A 1 97 ? 8.781 -8.712 3.706 1.00 91.06 97 SER A O 1
ATOM 736 N N . CYS A 1 98 ? 8.275 -8.391 1.531 1.00 93.00 98 CYS A N 1
ATOM 737 C CA . CYS A 1 98 ? 6.864 -8.116 1.741 1.00 93.00 98 CYS A CA 1
ATOM 738 C C . CYS A 1 98 ? 6.147 -9.321 2.374 1.00 93.00 98 CYS A C 1
ATOM 740 O O . CYS A 1 98 ? 6.175 -10.428 1.827 1.00 93.00 98 CYS A O 1
ATOM 742 N N . PRO A 1 99 ? 5.457 -9.140 3.515 1.00 91.56 99 PRO A N 1
ATOM 743 C CA . PRO A 1 99 ? 4.659 -10.211 4.088 1.00 91.56 99 PRO A CA 1
ATOM 744 C C . PRO A 1 99 ? 3.417 -10.497 3.223 1.00 91.56 99 PRO A C 1
ATOM 746 O O . PRO A 1 99 ? 2.990 -9.646 2.445 1.00 91.56 99 PRO A O 1
ATOM 749 N N . PRO A 1 100 ? 2.740 -11.645 3.422 1.00 89.50 100 PRO A N 1
ATOM 750 C CA . PRO A 1 100 ? 1.468 -11.918 2.756 1.00 89.50 100 PRO A CA 1
ATOM 751 C C . PRO A 1 100 ? 0.455 -10.790 2.989 1.00 89.50 100 PRO A C 1
ATOM 753 O O . PRO A 1 100 ? 0.255 -10.378 4.141 1.00 89.50 100 PRO A O 1
ATOM 756 N N . LEU A 1 101 ? -0.184 -10.344 1.907 1.00 91.38 101 LEU A N 1
ATOM 757 C CA . LEU A 1 101 ? -1.145 -9.240 1.869 1.00 91.38 101 LEU A CA 1
ATOM 758 C C . LEU A 1 101 ? -2.584 -9.766 1.796 1.00 91.38 101 LEU A C 1
ATOM 760 O O . LEU A 1 101 ? -2.838 -10.805 1.191 1.00 91.38 101 LEU A O 1
ATOM 764 N N . ASP A 1 102 ? -3.525 -9.029 2.386 1.00 92.81 102 ASP A N 1
ATOM 765 C CA . ASP A 1 102 ? -4.959 -9.358 2.347 1.00 92.81 102 ASP A CA 1
ATOM 766 C C . ASP A 1 102 ? -5.723 -8.519 1.328 1.00 92.81 102 ASP A C 1
ATOM 768 O O . ASP A 1 102 ? -6.723 -8.962 0.766 1.00 92.81 102 ASP A O 1
ATOM 772 N N . ILE A 1 103 ? -5.257 -7.287 1.127 1.00 92.81 103 ILE A N 1
ATOM 773 C CA . ILE A 1 103 ? -5.752 -6.344 0.132 1.00 92.81 103 ILE A CA 1
ATOM 774 C C . ILE A 1 103 ? -4.536 -5.873 -0.656 1.00 92.81 103 ILE A C 1
ATOM 776 O O . ILE A 1 103 ? -3.551 -5.430 -0.065 1.00 92.81 103 ILE A O 1
ATOM 780 N N . VAL A 1 104 ? -4.614 -5.960 -1.981 1.00 93.19 104 VAL A N 1
ATOM 781 C CA . VAL A 1 104 ? -3.573 -5.482 -2.893 1.00 93.19 104 VAL A CA 1
ATOM 782 C C . VAL A 1 104 ? -4.157 -4.350 -3.730 1.00 93.19 104 VAL A C 1
ATOM 784 O O . VAL A 1 104 ? -5.161 -4.539 -4.413 1.00 93.19 104 VAL A O 1
ATOM 787 N N . LEU A 1 105 ? -3.534 -3.177 -3.655 1.00 94.19 105 LEU A N 1
ATOM 788 C CA . LEU A 1 105 ? -3.845 -2.000 -4.458 1.00 94.19 105 LEU A CA 1
ATOM 789 C C . LEU A 1 105 ? -2.743 -1.806 -5.492 1.00 94.19 105 LEU A C 1
ATOM 791 O O . LEU A 1 105 ? -1.568 -1.700 -5.139 1.00 94.19 105 LEU A O 1
ATOM 795 N N . VAL A 1 106 ? -3.127 -1.758 -6.764 1.00 92.69 106 VAL A N 1
ATOM 796 C CA . VAL A 1 106 ? -2.212 -1.575 -7.893 1.00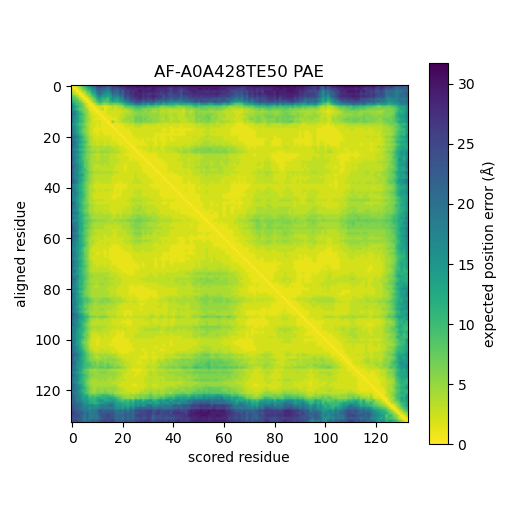 92.69 106 VAL A CA 1
ATOM 797 C C . VAL A 1 106 ? -2.810 -0.516 -8.795 1.00 92.69 106 VAL A C 1
ATOM 799 O O . VAL A 1 106 ? -3.890 -0.721 -9.349 1.00 92.69 106 VAL A O 1
ATOM 802 N N . GLY A 1 107 ? -2.124 0.618 -8.900 1.00 90.88 107 GLY A N 1
ATOM 803 C CA . GLY A 1 107 ? -2.549 1.702 -9.775 1.00 90.88 107 GLY A CA 1
ATOM 804 C C . GLY A 1 107 ? -2.130 1.480 -11.221 1.00 90.88 107 GLY A C 1
ATOM 805 O O . GLY A 1 107 ? -1.244 0.668 -11.511 1.00 90.88 107 GLY A O 1
ATOM 806 N N . ALA A 1 108 ? -2.747 2.223 -12.138 1.00 92.75 108 ALA A N 1
ATOM 807 C CA . ALA A 1 108 ? -2.247 2.296 -13.496 1.00 92.75 108 ALA A CA 1
ATOM 808 C C . ALA A 1 108 ? -0.860 2.952 -13.513 1.00 92.75 108 ALA A C 1
ATOM 810 O O . ALA A 1 108 ? -0.480 3.726 -12.632 1.00 92.75 108 ALA A O 1
ATOM 811 N N . HIS A 1 109 ? -0.099 2.654 -14.557 1.00 92.69 109 HIS A N 1
ATOM 812 C CA . HIS A 1 109 ? 1.199 3.260 -14.811 1.00 92.69 109 HIS A CA 1
ATOM 813 C C . HIS A 1 109 ? 1.186 4.020 -16.138 1.00 92.69 109 HIS A C 1
ATOM 815 O O . HIS A 1 109 ? 0.309 3.830 -16.983 1.00 92.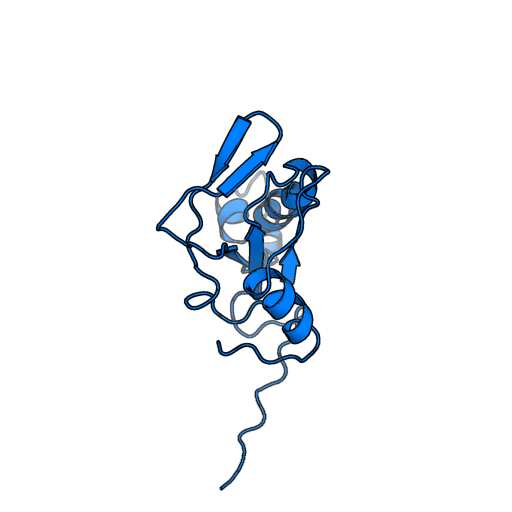69 109 HIS A O 1
ATOM 821 N N . ASN A 1 110 ? 2.184 4.878 -16.348 1.00 93.31 110 ASN A N 1
ATOM 822 C CA . ASN A 1 110 ? 2.308 5.663 -17.572 1.00 93.31 110 ASN A CA 1
ATOM 823 C C . ASN A 1 110 ? 2.286 4.800 -18.848 1.00 93.31 110 ASN A C 1
ATOM 825 O O . ASN A 1 110 ? 2.804 3.679 -18.887 1.00 93.31 110 ASN A O 1
ATOM 829 N N . PHE A 1 111 ? 1.744 5.373 -19.926 1.00 91.75 111 PHE A N 1
ATOM 830 C CA . PHE A 1 111 ? 1.776 4.765 -21.255 1.00 91.75 111 PHE A CA 1
ATOM 831 C C . PHE A 1 111 ? 3.213 4.448 -21.693 1.00 91.75 111 PHE A C 1
ATOM 833 O O . PHE A 1 111 ? 4.153 5.187 -21.386 1.00 91.75 111 PHE A O 1
ATOM 840 N N . GLY A 1 112 ? 3.370 3.337 -22.415 1.00 93.31 112 GLY A N 1
ATOM 841 C CA . GLY A 1 112 ? 4.661 2.851 -22.908 1.00 93.31 112 GLY A CA 1
ATOM 842 C C . GLY A 1 112 ? 5.494 2.078 -21.881 1.00 93.31 112 GLY A C 1
ATOM 843 O O . GLY A 1 112 ? 6.463 1.432 -22.270 1.00 93.31 112 GLY A O 1
ATOM 844 N N . TYR A 1 113 ? 5.122 2.086 -20.596 1.00 94.94 113 TYR A N 1
ATOM 845 C CA . TYR A 1 113 ? 5.715 1.179 -19.617 1.00 94.94 113 TYR A CA 1
ATOM 846 C C . TYR A 1 113 ? 5.144 -0.235 -19.780 1.00 94.94 113 TYR A C 1
ATOM 848 O O . TYR A 1 113 ? 3.937 -0.408 -19.941 1.00 94.94 113 TYR A O 1
ATOM 856 N N . THR A 1 114 ? 6.017 -1.241 -19.738 1.00 94.19 114 THR A N 1
ATOM 857 C CA . THR A 1 114 ? 5.641 -2.659 -19.741 1.00 94.19 114 THR A CA 1
ATOM 858 C C . THR A 1 114 ? 6.146 -3.285 -18.447 1.00 94.19 114 THR A C 1
ATOM 860 O O . THR A 1 114 ? 7.355 -3.208 -18.210 1.00 94.19 114 THR A O 1
ATOM 863 N N . PRO A 1 115 ? 5.269 -3.899 -17.630 1.00 93.19 115 PRO A N 1
ATOM 864 C CA . PRO A 1 115 ? 5.699 -4.559 -16.410 1.00 93.19 115 PRO A CA 1
ATOM 865 C C . PRO A 1 115 ? 6.726 -5.658 -16.678 1.00 93.19 115 PRO A C 1
ATOM 867 O O . PRO A 1 115 ? 6.623 -6.400 -17.660 1.00 93.19 115 PRO A O 1
ATOM 870 N N . ASN A 1 116 ? 7.724 -5.764 -15.809 1.00 93.25 116 ASN A N 1
ATOM 871 C CA . ASN A 1 116 ? 8.771 -6.770 -15.933 1.00 93.25 116 ASN A CA 1
ATOM 872 C C . ASN A 1 116 ? 8.329 -8.134 -15.367 1.00 93.25 116 ASN A C 1
ATOM 874 O O . ASN A 1 116 ? 7.239 -8.294 -14.817 1.00 93.25 116 ASN A O 1
ATOM 878 N N . ALA A 1 117 ? 9.188 -9.147 -15.501 1.00 93.25 117 ALA A N 1
ATOM 879 C CA . ALA A 1 117 ? 8.868 -10.501 -15.051 1.00 93.25 117 ALA A CA 1
ATOM 880 C C . ALA A 1 117 ? 8.589 -10.592 -13.538 1.00 93.25 117 ALA A C 1
ATOM 882 O O . ALA A 1 117 ? 7.725 -11.369 -13.134 1.00 93.25 117 ALA A O 1
ATOM 883 N N . ALA A 1 118 ? 9.286 -9.804 -12.712 1.00 91.25 118 ALA A N 1
ATOM 884 C CA . ALA A 1 118 ? 9.093 -9.797 -11.264 1.00 91.25 118 ALA A CA 1
ATOM 885 C C . ALA A 1 118 ? 7.730 -9.195 -10.885 1.00 91.25 118 ALA A C 1
ATOM 887 O O . ALA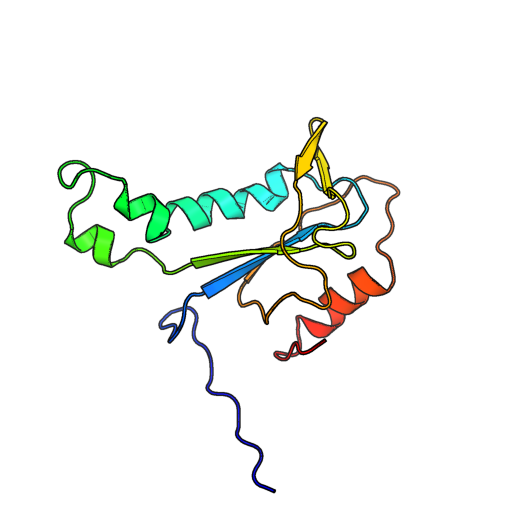 A 1 118 ? 7.000 -9.765 -10.076 1.00 91.25 118 ALA A O 1
ATOM 888 N N . GLU A 1 119 ? 7.341 -8.097 -11.532 1.00 92.06 119 GLU A N 1
ATOM 889 C CA . GLU A 1 119 ? 6.041 -7.452 -11.330 1.00 92.06 119 GLU A CA 1
ATOM 890 C C . GLU A 1 119 ? 4.885 -8.344 -11.793 1.00 92.06 119 GLU A C 1
ATOM 892 O O . GLU A 1 119 ? 3.898 -8.507 -11.080 1.00 92.06 119 GLU A O 1
ATOM 897 N N . LEU A 1 120 ? 5.017 -8.985 -12.959 1.00 90.25 120 LEU A N 1
ATOM 898 C CA . LEU A 1 120 ? 4.012 -9.925 -13.465 1.00 90.25 120 LEU A CA 1
ATOM 899 C C . LEU A 1 120 ? 3.857 -11.155 -12.557 1.00 90.25 120 LEU A C 1
ATOM 901 O O . LEU A 1 120 ? 2.739 -11.636 -12.355 1.00 90.25 120 LEU A O 1
ATOM 905 N N . ALA A 1 121 ? 4.956 -11.650 -11.977 1.00 86.06 121 ALA A N 1
ATOM 906 C CA . ALA A 1 121 ? 4.932 -12.784 -11.056 1.00 86.06 121 ALA A CA 1
ATOM 907 C C . ALA A 1 121 ? 4.145 -12.485 -9.770 1.00 86.06 121 ALA A C 1
ATOM 909 O O . ALA A 1 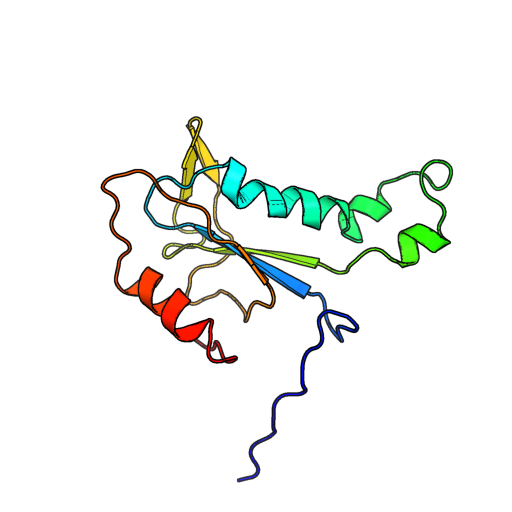121 ? 3.495 -13.381 -9.227 1.00 86.06 121 ALA A O 1
ATOM 910 N N . LEU A 1 122 ? 4.144 -11.233 -9.304 1.00 81.50 122 LEU A N 1
ATOM 911 C CA . LEU A 1 122 ? 3.345 -10.827 -8.148 1.00 81.50 122 LEU A CA 1
ATOM 912 C C . LEU A 1 122 ? 1.842 -11.025 -8.414 1.00 81.50 122 LEU A C 1
ATOM 914 O O . LEU A 1 122 ? 1.130 -11.564 -7.566 1.00 81.50 122 LEU A O 1
ATOM 918 N N . PHE A 1 123 ? 1.365 -10.683 -9.615 1.00 76.00 123 PHE A N 1
ATOM 919 C CA . PHE A 1 123 ? -0.045 -10.839 -10.001 1.00 76.00 123 PHE A CA 1
ATOM 920 C C . PHE A 1 123 ? -0.451 -12.280 -10.270 1.00 76.00 123 PHE A C 1
ATOM 922 O O . PHE A 1 123 ? -1.540 -12.692 -9.870 1.00 76.00 123 PHE A O 1
ATOM 929 N N . ALA A 1 124 ? 0.426 -13.056 -10.907 1.00 71.81 124 ALA A N 1
ATOM 930 C CA . ALA A 1 124 ? 0.175 -14.470 -11.167 1.00 71.81 124 ALA A CA 1
ATOM 931 C C . ALA A 1 124 ? -0.077 -15.257 -9.866 1.00 71.81 124 ALA A C 1
ATOM 933 O O . ALA A 1 124 ? -0.901 -16.170 -9.847 1.00 71.81 124 ALA A O 1
ATOM 934 N N . ASN A 1 125 ? 0.580 -14.860 -8.772 1.00 64.12 125 ASN A N 1
ATOM 935 C CA . ASN A 1 125 ? 0.503 -15.540 -7.479 1.00 64.12 125 ASN A CA 1
ATOM 936 C C . ASN A 1 125 ? -0.509 -14.914 -6.497 1.00 64.12 125 ASN A C 1
ATOM 938 O O . ASN A 1 125 ? -0.915 -15.561 -5.529 1.00 64.12 125 ASN A O 1
ATOM 942 N N . ALA A 1 126 ? -0.978 -13.684 -6.744 1.00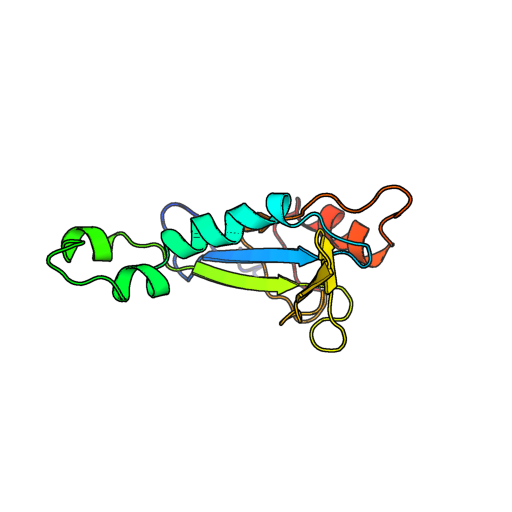 60.44 126 ALA A N 1
ATOM 943 C CA . ALA A 1 126 ? -1.985 -13.023 -5.905 1.00 60.44 126 ALA A CA 1
ATOM 944 C C . ALA A 1 126 ? -3.343 -13.761 -5.901 1.00 60.44 126 ALA A C 1
ATOM 946 O O . ALA A 1 126 ? -4.078 -13.706 -4.916 1.00 60.44 126 ALA A O 1
ATOM 947 N N . GLY A 1 127 ? -3.667 -14.499 -6.970 1.00 51.47 127 GLY A N 1
ATOM 948 C CA . GLY A 1 127 ? -4.901 -15.288 -7.083 1.00 51.47 127 GLY A CA 1
ATOM 949 C C . GLY A 1 127 ? -4.881 -16.652 -6.378 1.00 51.47 127 GLY A C 1
ATOM 950 O O . GLY A 1 127 ? -5.930 -17.281 -6.254 1.00 51.47 127 GLY A O 1
ATOM 951 N N . THR A 1 128 ? -3.721 -17.128 -5.910 1.00 48.12 128 THR A N 1
ATOM 952 C CA . THR A 1 128 ? -3.545 -18.512 -5.421 1.00 48.12 128 THR A CA 1
ATOM 953 C C . THR A 1 128 ? -3.372 -18.638 -3.907 1.00 48.12 128 THR A C 1
ATOM 955 O O . THR A 1 128 ? -2.967 -19.695 -3.435 1.00 48.12 128 THR A O 1
ATOM 958 N N . SER A 1 129 ? -3.702 -17.589 -3.140 1.00 44.41 129 SER A N 1
ATOM 959 C CA . SER A 1 129 ? -3.766 -17.619 -1.666 1.00 44.41 129 SER A CA 1
ATOM 960 C C . SER A 1 129 ? -2.556 -18.275 -0.983 1.00 44.41 129 SER A C 1
ATOM 962 O O . SER A 1 129 ? -2.694 -19.030 -0.026 1.00 44.41 129 SER A O 1
ATOM 964 N N . ALA A 1 130 ? -1.350 -17.960 -1.445 1.00 37.38 130 ALA A N 1
ATOM 965 C CA . ALA A 1 130 ? -0.114 -18.238 -0.727 1.00 37.38 130 ALA A CA 1
ATOM 966 C C . ALA A 1 130 ? 1.003 -17.390 -1.335 1.00 37.38 130 ALA A C 1
ATOM 968 O O . ALA A 1 130 ? 1.498 -17.713 -2.408 1.00 37.38 130 ALA A O 1
ATOM 969 N N . LEU A 1 131 ? 1.415 -16.326 -0.651 1.00 39.62 131 LEU A N 1
ATOM 970 C CA . LEU A 1 131 ? 2.753 -15.783 -0.863 1.00 39.62 131 LEU A CA 1
ATOM 971 C C . LEU A 1 131 ? 3.628 -16.235 0.300 1.00 39.62 131 LEU A C 1
ATOM 973 O O . LEU A 1 131 ? 3.392 -15.848 1.442 1.00 39.62 131 LEU A O 1
ATOM 977 N N . PRO A 1 132 ? 4.597 -17.105 0.022 1.00 37.25 132 PRO A N 1
ATOM 978 C CA . PRO A 1 132 ? 5.967 -16.891 0.430 1.00 37.25 132 PRO A CA 1
ATOM 979 C C . PRO A 1 132 ? 6.792 -16.716 -0.852 1.00 37.25 132 PRO A C 1
ATOM 981 O O . PRO A 1 132 ? 6.793 -17.607 -1.703 1.00 37.25 132 PRO A O 1
ATOM 984 N N . PHE A 1 133 ? 7.451 -15.572 -1.006 1.00 41.53 133 PHE A N 1
ATOM 985 C CA . PHE A 1 133 ? 8.581 -15.446 -1.925 1.00 41.53 133 PHE A CA 1
ATOM 986 C C . PHE A 1 133 ? 9.868 -15.572 -1.116 1.00 41.53 133 PHE A C 1
ATOM 988 O O . PHE A 1 133 ? 9.890 -15.036 0.015 1.00 41.53 133 PHE A O 1
#

Radius of gyration: 16.95 Å; Cα contacts (8 Å, |Δi|>4): 204; chains: 1; bounding box: 35×50×45 Å